Protein AF-A0A8S9M1A9-F1 (afdb_monomer)

pLDDT: mean 74.92, std 20.64, range [38.97, 98.12]

Secondary structure (DSSP, 8-state):
---------HHHHHHHHHHHHTSTT-----GGGGGG---------SS-HHHHHHHHHHHHHHHHHHHHHHHHHHHHHHHHHHHHHHHHHHHHHHHHHHHHHHHHHHHHTPPP--------------------------

Radius of gyration: 44.71 Å; Cα contacts (8 Å, |Δi|>4): 6; chains: 1; bounding box: 79×60×111 Å

Mean predicted aligned error: 19.51 Å

Sequence (138 aa):
MWMDTSNVSKEDIIKLMERASRDEHSYICLPEHVSSFTQTKLVPEIYTKDEINEMFYRFYGAQEKNEGDFQMKLDGVYYPLNDSISWLTTCMEEMRQDIAKIQHAADKHRPPSIDRHKPIFLTRTNFSVKRLTVDFFF

Foldseek 3Di:
DDDPPDDQDPVNVVVVVVVCVVPVDNDPDDPVCPVVPPPPPPDPPPDDPVRVVVVVVVVVVVVVVVVVVVVVVCCVPPPVVVVVVVVVVVVVVVVVVVVVVVVVVVVVPDDPDPDDDDDDDDDDDDDDDDDPPPPDDD

Solvent-accessible surface area (backbone atoms only — not comparable to full-atom values): 9008 Å² total; per-residue (Å²): 135,82,79,81,80,78,85,79,51,72,68,58,53,52,53,50,50,56,56,38,65,73,40,94,80,59,73,91,63,60,86,91,52,65,86,70,73,67,78,78,75,73,71,75,70,92,61,52,74,66,60,54,50,51,53,50,52,54,50,52,56,50,49,56,52,48,51,54,52,49,49,54,54,48,53,69,50,47,53,61,49,51,51,50,52,52,49,50,53,50,53,54,52,52,52,52,51,50,53,51,52,52,51,54,54,54,59,71,71,52,71,87,75,80,88,72,90,80,89,78,91,73,86,81,80,80,83,80,84,77,81,83,76,82,83,77,87,127

Organism: Brassica cretica (NCBI:txid69181)

Structure (mmCIF, N/CA/C/O backbone):
data_AF-A0A8S9M1A9-F1
#
_entry.id   AF-A0A8S9M1A9-F1
#
loop_
_atom_site.group_PDB
_atom_site.id
_atom_site.type_symbol
_atom_site.label_atom_id
_atom_site.label_alt_id
_atom_site.label_comp_id
_atom_site.label_asym_id
_atom_site.label_entity_id
_atom_site.label_seq_id
_atom_site.pdbx_PDB_ins_code
_atom_site.Cartn_x
_atom_site.Cartn_y
_atom_site.Cartn_z
_atom_site.occupancy
_atom_site.B_iso_or_equiv
_atom_site.auth_seq_id
_atom_site.auth_comp_id
_atom_site.auth_asym_id
_ato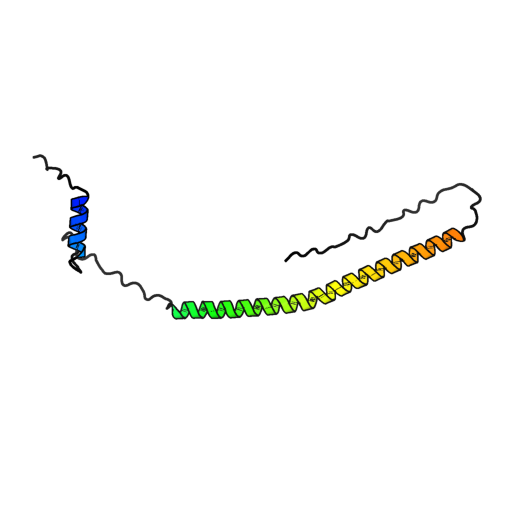m_site.auth_atom_id
_atom_site.pdbx_PDB_model_num
ATOM 1 N N . MET A 1 1 ? -41.657 55.189 56.177 1.00 38.97 1 MET A N 1
ATOM 2 C CA . MET A 1 1 ? -41.166 53.907 56.716 1.00 38.97 1 MET A CA 1
ATOM 3 C C . MET A 1 1 ? -40.091 53.433 55.757 1.00 38.97 1 MET A C 1
ATOM 5 O O . MET A 1 1 ? -40.425 52.918 54.700 1.00 38.97 1 MET A O 1
ATOM 9 N N . TRP A 1 2 ? -38.834 53.783 56.027 1.00 40.91 2 TRP A N 1
ATOM 10 C CA . TRP A 1 2 ? -37.706 53.367 55.193 1.00 40.91 2 TRP A CA 1
ATOM 11 C C . TRP A 1 2 ? -37.353 51.936 55.600 1.00 40.91 2 TRP A C 1
ATOM 13 O O . TRP A 1 2 ? -37.197 51.674 56.788 1.00 40.91 2 TRP A O 1
ATOM 23 N N . MET A 1 3 ? -37.337 51.008 54.643 1.00 44.53 3 MET A N 1
ATOM 24 C CA . MET A 1 3 ? -36.820 49.660 54.871 1.00 44.53 3 MET A CA 1
ATOM 25 C C . MET A 1 3 ? -35.302 49.779 54.965 1.00 44.53 3 MET A C 1
ATOM 27 O O . MET A 1 3 ? -34.672 50.217 54.002 1.00 44.53 3 MET A O 1
ATOM 31 N N . ASP A 1 4 ? -34.733 49.439 56.119 1.00 51.12 4 ASP A N 1
ATOM 32 C CA . ASP A 1 4 ? -33.287 49.378 56.299 1.00 51.12 4 ASP A CA 1
ATOM 33 C C . ASP A 1 4 ? -32.707 48.365 55.304 1.00 51.12 4 ASP A C 1
ATOM 35 O O . ASP A 1 4 ? -32.936 47.159 55.401 1.00 51.12 4 ASP A O 1
ATOM 39 N N . THR A 1 5 ? -31.966 48.855 54.311 1.00 56.00 5 THR A N 1
ATOM 40 C CA . THR A 1 5 ? -31.124 48.021 53.451 1.00 56.00 5 THR A CA 1
ATOM 41 C C . THR A 1 5 ? -30.007 47.443 54.308 1.00 56.00 5 THR A C 1
ATOM 43 O O . THR A 1 5 ? -29.021 48.123 54.597 1.00 56.00 5 THR A O 1
ATOM 46 N N . SER A 1 6 ? -30.177 46.198 54.750 1.00 61.47 6 SER A N 1
ATOM 47 C CA . SER A 1 6 ? -29.147 45.466 55.475 1.00 61.47 6 SER A CA 1
ATOM 48 C C . SER A 1 6 ? -27.915 45.297 54.582 1.00 61.47 6 SER A C 1
ATOM 50 O O . SER A 1 6 ? -27.968 44.730 53.491 1.00 61.47 6 SER A O 1
ATOM 52 N N . ASN A 1 7 ? -26.785 45.838 55.034 1.00 69.56 7 ASN A N 1
ATOM 53 C CA . ASN A 1 7 ? -25.505 45.690 54.356 1.00 69.56 7 ASN A CA 1
ATOM 54 C C . ASN A 1 7 ? -24.942 44.298 54.675 1.00 69.56 7 ASN A C 1
ATOM 56 O O . ASN A 1 7 ? -24.359 44.092 55.737 1.00 69.56 7 ASN A O 1
ATOM 60 N N . VAL A 1 8 ? -25.183 43.332 53.789 1.00 77.38 8 VAL A N 1
ATOM 61 C CA . VAL A 1 8 ? -24.674 41.961 53.925 1.00 77.38 8 VAL A CA 1
ATOM 62 C C . VAL A 1 8 ? -23.245 41.906 53.386 1.00 77.38 8 VAL A C 1
ATOM 64 O O . VAL A 1 8 ? -23.014 42.176 52.206 1.00 77.38 8 VAL A O 1
ATOM 67 N N . SER A 1 9 ? -22.277 41.553 54.237 1.00 80.88 9 SER A N 1
ATOM 68 C CA . SER A 1 9 ? -20.875 41.433 53.828 1.00 80.88 9 SER A CA 1
ATOM 69 C C . SER A 1 9 ? -20.578 40.062 53.205 1.00 80.88 9 SER A C 1
ATOM 71 O O . SER A 1 9 ? -21.299 39.086 53.422 1.00 80.88 9 SER A O 1
ATOM 73 N N . LYS A 1 10 ? -19.490 39.957 52.429 1.00 79.62 10 LYS A N 1
ATOM 74 C CA . LYS A 1 10 ? -19.068 38.679 51.823 1.00 79.62 10 LYS A CA 1
ATOM 75 C C . LYS A 1 10 ? -18.787 37.602 52.876 1.00 79.62 10 LYS A C 1
ATOM 77 O O . LYS A 1 10 ? -19.162 36.452 52.672 1.00 79.62 10 LYS A O 1
ATOM 82 N N . GLU A 1 11 ? -18.203 37.981 54.007 1.00 84.88 11 GLU A N 1
ATOM 83 C CA . GLU A 1 11 ? -17.955 37.083 55.137 1.00 84.88 11 GLU A CA 1
ATOM 84 C C . GLU A 1 11 ? -19.243 36.478 55.707 1.00 84.88 11 GLU A C 1
ATOM 86 O O . GLU A 1 11 ? -19.248 35.317 56.114 1.00 84.88 11 GLU A O 1
ATOM 91 N N . ASP A 1 12 ? -20.342 37.234 55.714 1.00 83.12 12 ASP A N 1
ATOM 92 C CA . ASP A 1 12 ? -21.631 36.746 56.213 1.00 83.12 12 ASP A CA 1
ATOM 93 C C . ASP A 1 12 ? -22.230 35.696 55.269 1.00 83.12 12 ASP A C 1
ATOM 95 O O . ASP A 1 12 ? -22.782 34.693 55.724 1.00 83.12 12 ASP A O 1
ATOM 99 N N . ILE A 1 13 ? -22.047 35.879 53.956 1.00 80.31 13 ILE A N 1
ATOM 100 C CA . ILE A 1 13 ? -22.464 34.912 52.929 1.00 80.31 13 ILE A CA 1
ATOM 101 C C . ILE A 1 13 ? -21.656 33.616 53.062 1.00 80.31 13 ILE A C 1
ATOM 103 O O . ILE A 1 13 ? -22.230 32.528 53.045 1.00 80.31 13 ILE A O 1
ATOM 107 N N . ILE A 1 14 ? -20.337 33.720 53.244 1.00 83.00 14 ILE A N 1
ATOM 108 C CA . ILE A 1 14 ? -19.456 32.553 53.392 1.00 83.00 14 ILE A CA 1
ATOM 109 C C . ILE A 1 14 ? -19.840 31.748 54.638 1.00 83.00 14 ILE A C 1
ATOM 111 O O . ILE A 1 14 ? -20.059 30.540 54.546 1.00 83.00 14 ILE A O 1
ATOM 115 N N . LYS A 1 15 ? -20.028 32.413 55.784 1.00 82.38 15 LYS A N 1
ATOM 116 C CA . LYS A 1 15 ? -20.450 31.754 57.031 1.00 82.38 15 LYS A CA 1
ATOM 117 C C . LYS A 1 15 ? -21.820 31.085 56.911 1.00 82.38 15 LYS A C 1
ATOM 119 O O . LYS A 1 15 ? -22.030 30.016 57.484 1.00 82.38 15 LYS A O 1
ATOM 124 N N . LEU A 1 16 ? -22.753 31.695 56.176 1.00 79.69 16 LEU A N 1
ATOM 125 C CA . LEU A 1 16 ? -24.064 31.103 55.905 1.00 79.69 16 LEU A CA 1
ATOM 126 C C . LEU A 1 16 ? -23.926 29.809 55.090 1.00 79.69 16 LEU A C 1
ATOM 128 O O . LEU A 1 16 ? -24.518 28.792 55.451 1.00 79.69 16 LEU A O 1
ATOM 132 N N . MET A 1 17 ? -23.117 29.832 54.028 1.00 75.62 17 MET A N 1
ATOM 133 C CA . MET A 1 17 ? -22.875 28.665 53.176 1.00 75.62 17 MET A CA 1
ATOM 134 C C . MET A 1 17 ? -22.161 27.539 53.928 1.00 75.62 17 MET A C 1
ATOM 136 O O . MET A 1 17 ? -22.548 26.379 53.805 1.00 75.62 17 MET A O 1
ATOM 140 N N . GLU A 1 18 ? -21.165 27.861 54.753 1.00 76.69 18 GLU A N 1
ATOM 141 C CA . GLU A 1 18 ? -20.476 26.873 55.589 1.00 76.69 18 GLU A CA 1
ATOM 142 C C . GLU A 1 18 ? -21.415 26.220 56.607 1.00 76.69 18 GLU A C 1
ATOM 144 O O . GLU A 1 18 ? -21.311 25.019 56.865 1.00 76.69 18 GLU A O 1
ATOM 149 N N . ARG A 1 19 ? -22.357 26.984 57.175 1.00 72.31 19 ARG A N 1
ATOM 150 C CA . ARG A 1 19 ? -23.360 26.442 58.096 1.00 72.31 19 ARG A CA 1
ATOM 151 C C . ARG A 1 19 ? -24.360 25.533 57.384 1.00 72.31 19 ARG A C 1
ATOM 153 O O . ARG A 1 19 ? -24.665 24.474 57.918 1.00 72.31 19 ARG A O 1
ATOM 160 N N . ALA A 1 20 ? -24.838 25.924 56.202 1.00 64.56 20 ALA A N 1
ATOM 161 C CA . ALA A 1 20 ? -25.748 25.106 55.398 1.00 64.56 20 ALA A CA 1
ATOM 162 C C . ALA A 1 20 ? -25.080 23.815 54.890 1.00 64.56 20 ALA A C 1
ATOM 164 O O . ALA A 1 20 ? -25.726 22.781 54.811 1.00 64.56 20 ALA A O 1
ATOM 165 N N . SER A 1 21 ? -23.775 23.859 54.605 1.00 68.56 21 SER A N 1
ATOM 166 C CA . SER A 1 21 ? -22.991 22.711 54.125 1.00 68.56 21 SER A CA 1
ATOM 167 C C . SER A 1 21 ? -22.736 21.640 55.198 1.00 68.56 21 SER A C 1
ATOM 169 O O . SER A 1 21 ? -22.571 20.466 54.882 1.00 68.56 21 SER A O 1
ATOM 171 N N . ARG A 1 22 ? -22.714 22.017 56.485 1.00 67.75 22 ARG A N 1
ATOM 172 C CA . ARG A 1 22 ? -22.492 21.073 57.599 1.00 67.75 22 ARG A CA 1
ATOM 173 C C . ARG A 1 22 ? -23.708 20.217 57.943 1.00 67.75 22 ARG A C 1
ATOM 175 O O . ARG A 1 22 ? -23.544 19.211 58.625 1.00 67.75 22 ARG A O 1
ATOM 182 N N . ASP A 1 23 ? -24.896 20.635 57.530 1.00 59.59 23 ASP A N 1
ATOM 183 C CA . ASP A 1 23 ? -26.146 19.948 57.820 1.00 59.59 23 ASP A CA 1
ATOM 184 C C . ASP A 1 23 ? -26.584 19.266 56.523 1.00 59.59 23 ASP A C 1
ATOM 186 O O . ASP A 1 23 ? -27.011 19.928 55.580 1.00 59.59 23 ASP A O 1
ATOM 190 N N . GLU A 1 24 ? -26.368 17.952 56.449 1.00 56.06 24 GLU A N 1
ATOM 191 C CA . GLU A 1 24 ? -26.222 17.155 55.216 1.00 56.06 24 GLU A CA 1
ATOM 192 C C . GLU A 1 24 ? -27.385 17.312 54.209 1.00 56.06 24 GLU A C 1
ATOM 194 O O . GLU A 1 24 ? -27.213 17.041 53.022 1.00 56.06 24 GLU A O 1
ATOM 199 N N . HIS A 1 25 ? -28.539 17.843 54.642 1.00 58.88 25 HIS A N 1
ATOM 200 C CA . HIS A 1 25 ? -29.712 18.120 53.805 1.00 58.88 25 HIS A CA 1
ATOM 201 C C . HIS A 1 25 ? -30.466 19.428 54.140 1.00 58.88 25 HIS A C 1
ATOM 203 O O . HIS A 1 25 ? -31.681 19.508 53.941 1.00 58.88 25 HIS A O 1
ATOM 209 N N . SER A 1 26 ? -29.793 20.471 54.639 1.00 62.44 26 SER A N 1
ATOM 210 C CA . SER A 1 26 ? -30.454 21.755 54.933 1.00 62.44 26 SER A CA 1
ATOM 211 C C . SER A 1 26 ? -30.510 22.665 53.701 1.00 62.4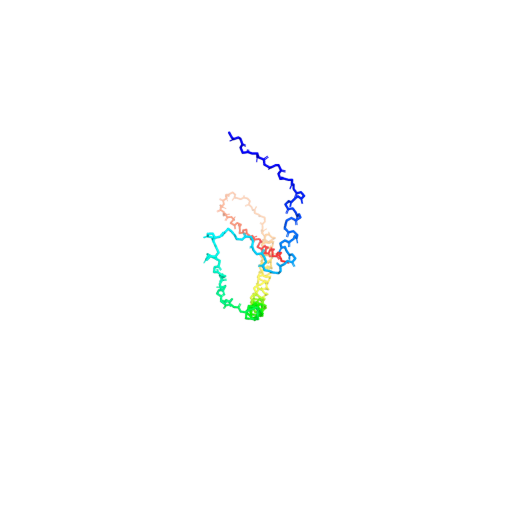4 26 SER A C 1
ATOM 213 O O . SER A 1 26 ? -29.662 23.532 53.481 1.00 62.44 26 SER A O 1
ATOM 215 N N . TYR A 1 27 ? -31.521 22.460 52.856 1.00 59.62 27 TYR A N 1
ATOM 216 C CA . TYR A 1 27 ? -31.820 23.367 51.747 1.00 59.62 27 TYR A CA 1
ATOM 217 C C . TYR A 1 27 ? -32.577 24.596 52.267 1.00 59.62 27 TYR A C 1
ATOM 219 O O . TYR A 1 27 ? -33.632 24.469 52.890 1.00 59.62 27 TYR A O 1
ATOM 227 N N . ILE A 1 28 ? -32.080 25.803 51.976 1.00 62.38 28 ILE A N 1
ATOM 228 C CA . ILE A 1 28 ? -32.831 27.045 52.215 1.00 62.38 28 ILE A CA 1
ATOM 229 C C . ILE A 1 28 ? -33.905 27.149 51.126 1.00 62.38 28 ILE A C 1
ATOM 231 O O . ILE A 1 28 ? -33.712 27.787 50.093 1.00 62.38 28 ILE A O 1
ATOM 235 N N . CYS A 1 29 ? -35.033 26.475 51.327 1.00 57.12 29 CYS A N 1
ATOM 236 C CA . CYS A 1 29 ? -36.184 26.598 50.443 1.00 57.12 29 CYS A CA 1
ATOM 237 C C . CYS A 1 29 ? -37.070 27.753 50.918 1.00 57.12 29 CYS A C 1
ATOM 239 O O . CYS A 1 29 ? -37.468 27.804 52.082 1.00 57.12 29 CYS A O 1
ATOM 241 N N . LEU A 1 30 ? -37.444 28.652 50.005 1.00 55.28 30 LEU A N 1
ATOM 242 C CA . LEU A 1 30 ? -38.620 29.491 50.227 1.00 55.28 30 LEU A CA 1
ATOM 243 C C . LEU A 1 30 ? -39.851 28.565 50.328 1.00 55.28 30 LEU A C 1
ATOM 245 O O . LEU A 1 30 ? -39.949 27.636 49.516 1.00 55.28 30 LEU A O 1
ATOM 249 N N . PRO A 1 31 ? -40.783 28.783 51.279 1.00 57.09 31 PRO A N 1
ATOM 250 C CA . PRO A 1 31 ? -41.917 27.881 51.523 1.00 57.09 31 PRO A CA 1
ATOM 251 C C . PRO A 1 31 ? -42.728 27.544 50.264 1.00 57.09 31 PRO A C 1
ATOM 253 O O . PRO A 1 31 ? -43.250 26.442 50.130 1.00 57.09 31 PRO A O 1
ATOM 256 N N . GLU A 1 32 ? -42.781 28.475 49.313 1.00 57.06 32 GLU A N 1
ATOM 257 C CA . GLU A 1 32 ? -43.561 28.373 48.077 1.00 57.06 32 GLU A CA 1
ATOM 258 C C . GLU A 1 32 ? -42.913 27.488 46.992 1.00 57.06 32 GLU A C 1
ATOM 260 O O . GLU A 1 32 ? -43.583 27.124 46.030 1.00 57.06 32 GLU A O 1
ATOM 265 N N . HIS A 1 33 ? -41.643 27.082 47.143 1.00 57.59 33 HIS A N 1
ATOM 266 C CA . HIS A 1 33 ? -40.910 26.298 46.132 1.00 57.59 33 HIS A CA 1
ATOM 267 C C . HIS A 1 33 ? -40.486 24.893 46.587 1.00 57.59 33 HIS A C 1
ATOM 269 O O . HIS A 1 33 ? -39.842 24.171 45.820 1.00 57.59 33 HIS A O 1
ATOM 275 N N . VAL A 1 34 ? -40.882 24.469 47.793 1.00 53.12 34 VAL A N 1
ATOM 276 C CA . VAL A 1 34 ? -40.544 23.153 48.374 1.00 53.12 34 VAL A CA 1
ATOM 277 C C . VAL A 1 34 ? -41.014 21.983 47.493 1.00 53.12 34 VAL A C 1
ATOM 279 O O . VAL A 1 34 ? -40.352 20.951 47.445 1.00 53.12 34 VAL A O 1
ATOM 282 N N . SER A 1 35 ? -42.107 22.136 46.737 1.00 57.59 35 SER A N 1
ATOM 283 C CA . SER A 1 35 ? -42.660 21.063 45.894 1.00 57.59 35 SER A CA 1
ATOM 284 C C . SER A 1 35 ? -42.011 20.928 44.511 1.00 57.59 35 SER A C 1
ATOM 286 O O . SER A 1 35 ? -42.310 19.978 43.793 1.00 57.59 35 SER A O 1
ATOM 288 N N . SER A 1 36 ? -41.153 21.869 44.104 1.00 57.59 36 SER A N 1
ATOM 289 C CA . SER A 1 36 ? -40.563 21.907 42.751 1.00 57.59 36 SER A CA 1
ATOM 290 C C . SER A 1 36 ? -39.261 21.115 42.626 1.00 57.59 36 SER A C 1
ATOM 292 O O . SER A 1 36 ? -38.803 20.865 41.512 1.00 57.59 36 SER A O 1
ATOM 294 N N . PHE A 1 37 ? -38.662 20.694 43.741 1.00 56.09 37 PHE A N 1
ATOM 295 C CA . PHE A 1 37 ? -37.412 19.938 43.728 1.00 56.09 37 PHE A CA 1
ATOM 296 C C . PHE A 1 37 ? -37.684 18.446 43.516 1.00 56.09 37 PHE A C 1
ATOM 298 O O . PHE A 1 37 ? -37.471 17.600 44.381 1.00 56.09 37 PHE A O 1
ATOM 305 N N . THR A 1 38 ? -38.186 18.111 42.330 1.00 57.59 38 THR A N 1
ATOM 306 C CA . THR A 1 38 ? -38.143 16.722 41.878 1.00 57.59 38 THR A CA 1
ATOM 307 C C . THR A 1 38 ? -36.700 16.463 41.472 1.00 57.59 38 THR A C 1
ATOM 309 O O . THR A 1 38 ? -36.236 17.026 40.484 1.00 57.59 38 THR A O 1
ATOM 312 N N . GLN A 1 39 ? -35.967 15.674 42.259 1.00 58.53 39 GLN A N 1
ATOM 313 C CA . GLN A 1 39 ? -34.635 15.205 41.889 1.00 58.53 39 GLN A CA 1
ATOM 314 C C . GLN A 1 39 ? -34.725 14.616 40.481 1.00 58.53 39 GLN A C 1
ATOM 316 O O . GLN A 1 39 ? -35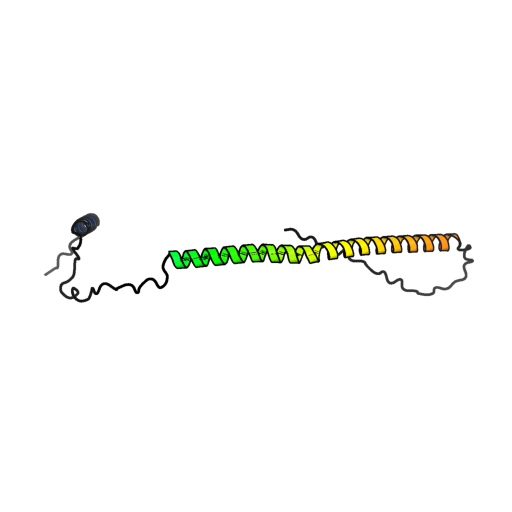.398 13.604 40.271 1.00 58.53 39 GLN A O 1
ATOM 321 N N . THR A 1 40 ? -34.111 15.281 39.503 1.00 55.94 40 THR A N 1
ATOM 322 C CA . THR A 1 40 ? -34.068 14.798 38.128 1.00 55.94 40 THR A CA 1
ATOM 323 C C . THR A 1 40 ? -33.358 13.455 38.168 1.00 55.94 40 THR A C 1
ATOM 325 O O . THR A 1 40 ? -32.143 13.384 38.347 1.00 55.94 40 THR A O 1
ATOM 328 N N . LYS A 1 41 ? -34.130 12.371 38.082 1.00 59.22 41 LYS A N 1
ATOM 329 C CA . LYS A 1 41 ? -33.605 11.023 37.912 1.00 59.22 41 LYS A CA 1
ATOM 330 C C . LYS A 1 41 ? -32.877 11.053 36.574 1.00 59.22 41 LYS A C 1
ATOM 332 O O . LYS A 1 41 ? -33.527 11.085 35.529 1.00 59.22 41 LYS A O 1
ATOM 337 N N . LEU A 1 42 ? -31.549 11.162 36.605 1.00 63.78 42 LEU A N 1
ATOM 338 C CA . LEU A 1 42 ? -30.749 11.031 35.398 1.00 63.78 42 LEU A CA 1
ATOM 339 C C . LEU A 1 42 ? -31.129 9.686 34.778 1.00 63.78 42 LEU A C 1
ATOM 341 O O . LEU A 1 42 ? -31.126 8.653 35.451 1.00 63.78 42 LEU A O 1
ATOM 345 N N . VAL A 1 43 ? -31.565 9.744 33.522 1.00 62.09 43 VAL A N 1
ATOM 346 C CA . VAL A 1 43 ? -31.763 8.576 32.661 1.00 62.09 43 VAL A CA 1
ATOM 347 C C . VAL A 1 43 ? -30.534 7.670 32.823 1.00 62.09 43 VAL A C 1
ATOM 349 O O . VAL A 1 43 ? -29.431 8.219 32.891 1.00 62.09 43 VAL A O 1
ATOM 352 N N . PRO A 1 44 ? -30.684 6.332 32.928 1.00 61.66 44 PRO A N 1
ATOM 353 C CA . PRO A 1 44 ? -29.532 5.442 33.010 1.00 61.66 44 PRO A CA 1
ATOM 354 C C . PRO A 1 44 ? -28.530 5.797 31.916 1.00 61.66 44 PRO A C 1
ATOM 356 O O . PRO A 1 44 ? -28.925 6.008 30.767 1.00 61.66 44 PRO A O 1
ATOM 359 N N . GLU A 1 45 ? -27.262 5.917 32.300 1.00 68.06 45 GLU A N 1
ATOM 360 C CA . GLU A 1 45 ? -26.156 6.153 31.382 1.00 68.06 45 GLU A CA 1
ATOM 361 C C . GLU A 1 45 ? -26.261 5.093 30.277 1.00 68.06 45 GLU A C 1
ATOM 363 O O . GLU A 1 45 ? -26.165 3.897 30.541 1.00 68.06 45 GLU A O 1
ATOM 368 N N . ILE A 1 46 ? -26.604 5.530 29.060 1.00 79.50 46 ILE A N 1
ATOM 369 C CA . ILE A 1 46 ? -26.951 4.658 27.920 1.00 79.50 46 ILE A CA 1
ATOM 370 C C . ILE A 1 46 ? -25.836 3.674 27.551 1.00 79.50 46 ILE A C 1
ATOM 372 O O . ILE A 1 46 ? -26.088 2.718 26.825 1.00 79.50 46 ILE A O 1
ATOM 376 N N . TYR A 1 47 ? -24.635 3.916 28.068 1.00 81.31 47 TYR A N 1
ATOM 377 C CA . TYR A 1 47 ? -23.517 3.000 28.054 1.00 81.31 47 TYR A CA 1
ATOM 378 C C . TYR A 1 47 ? -22.811 3.049 29.398 1.00 81.31 47 TYR A C 1
ATOM 380 O O . TYR A 1 47 ? -22.570 4.119 29.959 1.00 81.31 47 TYR A O 1
ATOM 388 N N . THR A 1 48 ? -22.427 1.879 29.879 1.00 91.75 48 THR A N 1
ATOM 389 C CA . THR A 1 48 ? -21.487 1.754 30.982 1.00 91.75 48 THR A CA 1
ATOM 390 C C . THR A 1 48 ? -20.075 2.076 30.497 1.00 91.75 48 THR A C 1
ATOM 392 O O . THR A 1 48 ? -19.719 1.898 29.329 1.00 91.75 48 THR A O 1
ATOM 395 N N . LYS A 1 49 ? -19.226 2.525 31.422 1.00 91.06 49 LYS A N 1
ATOM 396 C CA . LYS A 1 49 ? -17.805 2.774 31.152 1.00 91.06 49 LYS A CA 1
ATOM 397 C C . LYS A 1 49 ? -17.101 1.565 30.516 1.00 91.06 49 LYS A C 1
ATOM 399 O O . LYS A 1 49 ? -16.221 1.748 29.678 1.00 91.06 49 LYS A O 1
ATOM 404 N N . ASP A 1 50 ? -17.493 0.351 30.893 1.00 92.56 50 ASP A N 1
ATOM 405 C CA . ASP A 1 50 ? -16.893 -0.886 30.390 1.00 92.56 50 ASP A CA 1
ATOM 406 C C . ASP A 1 50 ? -17.268 -1.158 28.928 1.00 92.56 50 ASP A C 1
ATOM 408 O O . ASP A 1 50 ? -16.391 -1.500 28.136 1.00 92.56 50 ASP A O 1
ATOM 412 N N . GLU A 1 51 ? -18.523 -0.914 28.536 1.00 91.94 51 GLU A N 1
ATOM 413 C CA . GLU A 1 51 ? -18.967 -1.024 27.138 1.00 91.94 51 GLU A CA 1
ATOM 414 C C . GLU A 1 51 ? -18.236 -0.022 26.238 1.00 91.94 51 GLU A C 1
ATOM 416 O O . GLU A 1 51 ? -17.797 -0.366 25.139 1.00 91.94 51 GLU A O 1
ATOM 421 N N . ILE A 1 52 ? -18.040 1.209 26.722 1.00 91.88 52 ILE A N 1
ATOM 422 C CA . ILE A 1 52 ? -17.273 2.233 26.003 1.00 91.88 52 ILE A CA 1
ATOM 423 C C . ILE A 1 52 ? -15.819 1.780 25.826 1.00 91.88 52 ILE A C 1
ATOM 425 O O . ILE A 1 52 ? -15.285 1.828 24.716 1.00 91.88 52 ILE A O 1
ATOM 429 N N . ASN A 1 53 ? -15.178 1.298 26.894 1.00 94.75 53 ASN A N 1
ATOM 430 C CA . ASN A 1 53 ? -13.802 0.804 26.833 1.00 94.75 53 ASN A CA 1
ATOM 431 C C . ASN A 1 53 ? -13.661 -0.377 25.863 1.00 94.75 53 ASN A C 1
ATOM 433 O O . ASN A 1 53 ? -12.715 -0.413 25.077 1.00 94.75 53 ASN A O 1
ATOM 437 N N . GLU A 1 54 ? -14.606 -1.320 25.872 1.00 95.75 54 GLU A N 1
ATOM 438 C CA . GLU A 1 54 ? -14.606 -2.452 24.944 1.00 95.75 54 GLU A CA 1
ATOM 439 C C . GLU A 1 54 ? -14.666 -1.984 23.482 1.00 95.75 54 GLU A C 1
ATOM 441 O O . GLU A 1 54 ? -13.892 -2.461 22.645 1.00 95.75 54 GLU A O 1
ATOM 446 N N . MET A 1 55 ? -15.543 -1.023 23.169 1.00 95.69 55 MET A N 1
ATOM 447 C CA . MET A 1 55 ? -15.636 -0.447 21.825 1.00 95.69 55 MET A CA 1
ATOM 448 C C . MET A 1 55 ? -14.315 0.194 21.395 1.00 95.69 55 MET A C 1
ATOM 450 O O . MET A 1 55 ? -13.861 -0.049 20.274 1.00 95.69 55 MET A O 1
ATOM 454 N N . PHE A 1 56 ? -13.665 0.949 22.287 1.00 95.69 56 PHE A N 1
ATOM 455 C CA . PHE A 1 56 ? -12.357 1.542 22.012 1.00 95.69 56 PHE A CA 1
ATOM 456 C C . PHE A 1 56 ? -11.308 0.477 21.682 1.00 95.69 56 PHE A C 1
ATOM 458 O O . PHE A 1 56 ? -10.671 0.566 20.635 1.00 95.69 56 PHE A O 1
ATOM 465 N N . TYR A 1 57 ? -11.143 -0.558 22.510 1.00 95.56 57 TYR A N 1
ATOM 466 C CA . TYR A 1 57 ? -10.114 -1.578 22.269 1.00 95.56 57 TYR A CA 1
ATOM 467 C C . TYR A 1 57 ? -10.351 -2.378 20.987 1.00 95.56 57 TYR A C 1
ATOM 469 O O . TYR A 1 57 ? -9.402 -2.670 20.257 1.00 95.56 57 TYR A O 1
ATOM 477 N N . ARG A 1 58 ? -11.611 -2.693 20.669 1.00 95.19 58 ARG A N 1
ATOM 478 C CA . ARG A 1 58 ? -11.966 -3.348 19.402 1.00 95.19 58 ARG A CA 1
ATOM 479 C C . ARG A 1 58 ? -11.630 -2.473 18.201 1.00 95.19 58 ARG A C 1
ATOM 481 O O . ARG A 1 58 ? -11.105 -2.979 17.211 1.00 95.19 58 ARG A O 1
ATOM 488 N N . PHE A 1 59 ? -11.923 -1.177 18.289 1.00 96.38 59 PHE A N 1
ATOM 489 C CA . PHE A 1 59 ? -11.608 -0.224 17.234 1.00 96.38 59 PHE A CA 1
ATOM 490 C C . PHE A 1 59 ? -10.095 -0.082 17.039 1.00 96.38 59 PHE A C 1
ATOM 492 O O . PHE A 1 59 ? -9.622 -0.250 15.919 1.00 96.38 59 PHE A O 1
ATOM 499 N N . TYR A 1 60 ? -9.337 0.132 18.120 1.00 93.94 60 TYR A N 1
ATOM 500 C CA . TYR A 1 60 ? -7.878 0.245 18.061 1.00 93.94 60 TYR A CA 1
ATOM 501 C C . TYR A 1 60 ? -7.224 -1.018 17.494 1.00 93.94 60 TYR A C 1
ATOM 503 O O . TYR A 1 60 ? -6.411 -0.919 16.579 1.00 93.94 60 TYR A O 1
ATOM 511 N N . GLY A 1 61 ? -7.630 -2.206 17.954 1.00 93.88 61 GLY A N 1
ATOM 512 C CA . GLY A 1 61 ? -7.087 -3.461 17.429 1.00 93.88 61 GLY A CA 1
ATOM 513 C C . GLY A 1 61 ? -7.419 -3.687 15.949 1.00 93.88 61 GLY A C 1
ATOM 514 O O . GLY A 1 61 ? -6.589 -4.185 15.188 1.00 93.88 61 GLY A O 1
ATOM 515 N N . ALA A 1 62 ? -8.618 -3.296 15.506 1.00 95.94 62 ALA A N 1
ATOM 516 C CA . ALA A 1 62 ? -8.981 -3.357 14.091 1.00 95.94 62 ALA A CA 1
ATOM 517 C C . ALA A 1 62 ? -8.186 -2.346 13.251 1.00 95.94 62 ALA A C 1
ATOM 519 O O . ALA A 1 62 ? -7.750 -2.676 12.149 1.00 95.94 62 ALA A O 1
ATOM 520 N N . GLN A 1 63 ? -7.984 -1.133 13.769 1.00 95.56 63 GLN A N 1
ATOM 521 C CA . GLN A 1 63 ? -7.225 -0.083 13.101 1.00 95.56 63 GLN A CA 1
ATOM 522 C C . GLN A 1 63 ? -5.758 -0.483 12.907 1.00 95.56 63 GLN A C 1
ATOM 524 O O . GLN A 1 63 ? -5.275 -0.419 11.780 1.00 95.56 63 GLN A O 1
ATOM 529 N N . GLU A 1 64 ? -5.088 -0.956 13.958 1.00 94.88 64 GLU A N 1
ATOM 530 C CA . GLU A 1 64 ? -3.689 -1.407 13.905 1.00 94.88 64 GLU A CA 1
ATOM 531 C C . GLU A 1 64 ? -3.505 -2.547 12.892 1.00 94.88 64 GLU A C 1
ATOM 533 O O . GLU A 1 64 ? -2.603 -2.527 12.054 1.00 94.88 64 GLU A O 1
ATOM 538 N N . LYS A 1 65 ? -4.420 -3.525 12.899 1.00 95.19 65 LYS A N 1
ATOM 539 C CA . LYS A 1 65 ? -4.393 -4.625 11.929 1.00 95.19 65 LYS A CA 1
ATOM 540 C C . LYS A 1 65 ? -4.564 -4.134 10.490 1.00 95.19 65 LYS A C 1
ATOM 542 O O . LYS A 1 65 ? -3.890 -4.636 9.592 1.00 95.19 65 LYS A O 1
ATOM 547 N N . ASN A 1 66 ? -5.477 -3.190 10.266 1.00 94.69 66 ASN A N 1
ATOM 548 C CA . ASN A 1 66 ? -5.704 -2.626 8.940 1.00 94.69 66 ASN A CA 1
ATOM 549 C C . ASN A 1 66 ? -4.480 -1.846 8.453 1.00 94.69 66 ASN A C 1
ATOM 551 O O . ASN A 1 66 ? -4.112 -1.989 7.294 1.00 94.69 66 ASN A O 1
ATOM 555 N N . GLU A 1 67 ? -3.834 -1.065 9.321 1.00 96.12 67 GLU A N 1
ATOM 556 C CA . GLU A 1 67 ? -2.601 -0.340 8.997 1.00 96.12 67 GLU A CA 1
ATOM 557 C C . GLU A 1 67 ? -1.502 -1.296 8.518 1.00 96.12 67 GLU A C 1
ATOM 559 O O . GLU A 1 67 ? -0.959 -1.107 7.430 1.00 96.12 67 GLU A O 1
ATOM 564 N N . GLY A 1 68 ? -1.255 -2.383 9.256 1.00 95.00 68 GLY A N 1
ATOM 565 C CA . GLY A 1 68 ? -0.293 -3.409 8.846 1.00 95.00 68 GLY A CA 1
ATOM 566 C C . GLY A 1 68 ? -0.647 -4.092 7.516 1.00 95.00 68 GLY A C 1
ATOM 567 O O . GLY A 1 68 ? 0.226 -4.286 6.670 1.00 95.00 68 GLY A O 1
ATOM 568 N N . ASP A 1 69 ? -1.923 -4.428 7.292 1.00 97.00 69 ASP A N 1
ATOM 569 C CA . ASP A 1 69 ? -2.383 -5.036 6.030 1.00 97.00 69 ASP A CA 1
ATOM 570 C C . ASP A 1 69 ? -2.237 -4.075 4.839 1.00 97.00 69 ASP A C 1
ATOM 572 O O . ASP A 1 69 ? -1.793 -4.475 3.759 1.00 97.00 69 ASP A O 1
ATOM 576 N N . PHE A 1 70 ? -2.561 -2.792 5.027 1.00 96.25 70 PHE A N 1
ATOM 577 C CA . PHE A 1 70 ? -2.358 -1.773 4.000 1.00 96.25 70 PHE A CA 1
ATOM 578 C C . PHE A 1 70 ? -0.880 -1.558 3.703 1.00 96.25 70 PHE A C 1
ATOM 580 O O . PHE A 1 70 ? -0.524 -1.501 2.526 1.00 96.25 70 PHE A O 1
ATOM 587 N N . GLN A 1 71 ? -0.027 -1.506 4.727 1.00 97.12 71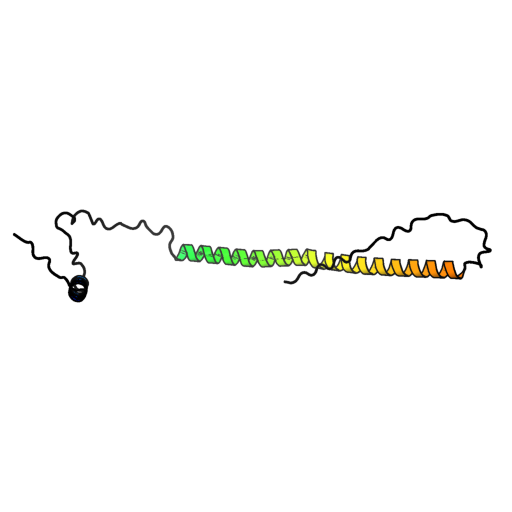 GLN A N 1
ATOM 588 C CA . GLN A 1 71 ? 1.413 -1.383 4.535 1.00 97.12 71 GLN A CA 1
ATOM 589 C C . GLN A 1 71 ? 1.957 -2.560 3.718 1.00 97.12 71 GLN A C 1
ATOM 591 O O . GLN A 1 71 ? 2.619 -2.351 2.707 1.00 97.12 71 GLN A O 1
ATOM 596 N N . MET A 1 72 ? 1.588 -3.796 4.070 1.00 96.25 72 MET A N 1
ATOM 597 C CA . MET A 1 72 ? 2.047 -4.984 3.344 1.00 96.25 72 MET A CA 1
ATOM 598 C C . MET A 1 72 ? 1.574 -4.995 1.881 1.00 96.25 72 MET A C 1
ATOM 600 O O . MET A 1 72 ? 2.326 -5.373 0.980 1.00 96.25 72 MET A O 1
ATOM 604 N N . LYS A 1 73 ? 0.336 -4.555 1.617 1.00 96.94 73 LYS A N 1
ATOM 605 C CA . LYS A 1 73 ? -0.192 -4.410 0.250 1.00 96.94 73 LYS A CA 1
ATOM 606 C C . LYS A 1 73 ? 0.531 -3.321 -0.538 1.00 96.94 73 LYS A C 1
ATOM 608 O O . LYS A 1 73 ? 0.794 -3.522 -1.722 1.00 96.94 73 LYS A O 1
ATOM 613 N N . LEU A 1 74 ? 0.839 -2.191 0.097 1.00 97.00 74 LEU A N 1
ATOM 614 C CA . LEU A 1 74 ? 1.594 -1.104 -0.524 1.00 97.00 74 LEU A CA 1
ATOM 615 C C . LEU A 1 74 ? 3.011 -1.554 -0.864 1.00 97.00 74 LEU A C 1
ATOM 617 O O . LEU A 1 74 ? 3.414 -1.395 -2.012 1.00 97.00 74 LEU A O 1
ATOM 621 N N . ASP A 1 75 ? 3.718 -2.194 0.066 1.00 97.38 75 ASP A N 1
ATOM 622 C CA . ASP A 1 75 ? 5.066 -2.726 -0.160 1.00 97.38 75 ASP A CA 1
ATOM 623 C C . ASP A 1 75 ? 5.080 -3.734 -1.318 1.00 97.38 75 ASP A C 1
ATOM 625 O O . ASP A 1 75 ? 5.945 -3.678 -2.196 1.00 97.38 75 ASP A O 1
ATOM 629 N N . GLY A 1 76 ? 4.068 -4.610 -1.373 1.00 97.44 76 GLY A N 1
ATOM 630 C CA . GLY A 1 76 ? 3.903 -5.601 -2.437 1.00 97.44 76 GLY A CA 1
ATOM 631 C C . GLY A 1 76 ? 3.708 -5.010 -3.839 1.00 97.44 76 GLY A C 1
ATOM 632 O O . GLY A 1 76 ? 3.977 -5.694 -4.824 1.00 97.44 76 GLY A O 1
ATOM 633 N N . VAL A 1 77 ? 3.272 -3.753 -3.951 1.00 97.25 77 VAL A N 1
ATOM 634 C CA . VAL A 1 77 ? 3.142 -3.037 -5.233 1.00 97.25 77 VAL A CA 1
ATOM 635 C C . VAL A 1 77 ? 4.327 -2.102 -5.470 1.00 97.25 77 VAL A C 1
ATOM 637 O O . VAL A 1 77 ? 4.830 -2.015 -6.591 1.00 97.25 77 VAL A O 1
ATOM 640 N N . TYR A 1 78 ? 4.787 -1.414 -4.426 1.00 96.88 78 TYR A N 1
ATOM 641 C CA . TYR A 1 78 ? 5.795 -0.366 -4.500 1.00 96.88 78 TYR A CA 1
ATOM 642 C C . TYR A 1 78 ? 7.152 -0.900 -4.953 1.00 96.88 78 TYR A C 1
ATOM 644 O O . TYR A 1 78 ? 7.697 -0.396 -5.934 1.00 96.88 78 TYR A O 1
ATOM 652 N N . TYR A 1 79 ? 7.684 -1.933 -4.293 1.00 97.38 79 TYR A N 1
ATOM 653 C CA . TYR A 1 79 ? 9.025 -2.430 -4.612 1.00 97.38 79 TYR A CA 1
ATOM 654 C C . TYR A 1 79 ? 9.124 -3.010 -6.030 1.00 97.38 79 TYR A C 1
ATOM 656 O O . TYR A 1 79 ? 10.002 -2.569 -6.773 1.00 97.38 79 TYR A O 1
ATOM 664 N N . PRO A 1 80 ? 8.206 -3.885 -6.490 1.00 97.81 80 PRO A N 1
ATOM 665 C CA . PRO A 1 80 ? 8.260 -4.387 -7.864 1.00 97.81 80 PRO A CA 1
ATOM 666 C C . PRO A 1 80 ? 8.128 -3.284 -8.920 1.00 97.81 80 PRO A C 1
ATOM 668 O O . PRO A 1 80 ? 8.777 -3.338 -9.969 1.00 97.81 80 PRO A O 1
ATOM 671 N N . LEU A 1 81 ? 7.297 -2.270 -8.658 1.00 98.00 81 LEU A N 1
ATOM 672 C CA . LEU A 1 81 ? 7.145 -1.128 -9.554 1.00 98.00 81 LEU A CA 1
ATOM 673 C C . LEU A 1 81 ? 8.421 -0.278 -9.586 1.00 98.00 81 LEU A C 1
ATOM 675 O 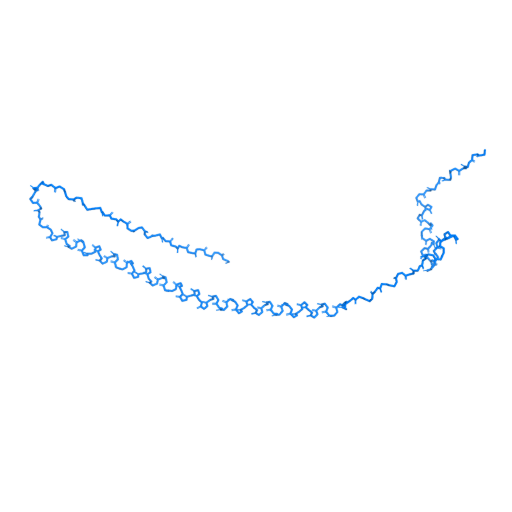O . LEU A 1 81 ? 8.894 0.071 -10.666 1.00 98.00 81 LEU A O 1
ATOM 679 N N . ASN A 1 82 ? 9.001 0.014 -8.423 1.00 97.19 82 ASN A N 1
ATOM 680 C CA . ASN A 1 82 ? 10.257 0.744 -8.304 1.00 97.19 82 ASN A CA 1
ATOM 681 C C . ASN A 1 82 ? 11.403 0.020 -9.028 1.00 97.19 82 ASN A C 1
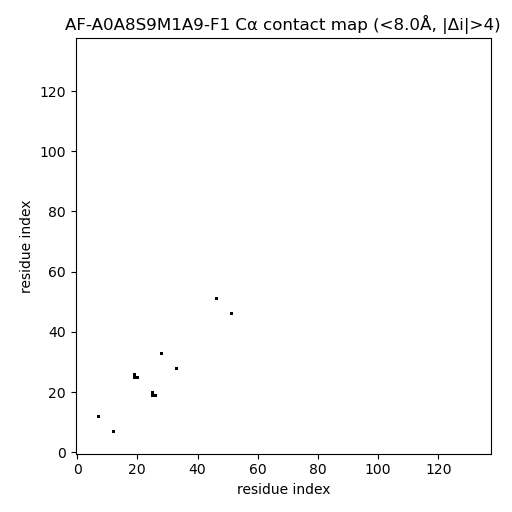ATOM 683 O O . ASN A 1 82 ? 12.136 0.640 -9.800 1.00 97.19 82 ASN A O 1
ATOM 687 N N . ASP A 1 83 ? 11.510 -1.296 -8.854 1.00 97.50 83 ASP A N 1
ATOM 688 C CA . ASP A 1 83 ? 12.516 -2.121 -9.525 1.00 97.50 83 ASP A CA 1
ATOM 689 C C . ASP A 1 83 ? 12.319 -2.112 -11.044 1.00 97.50 83 ASP A C 1
ATOM 691 O O . ASP A 1 83 ? 13.278 -1.949 -11.800 1.00 97.50 83 ASP A O 1
ATOM 695 N N . SER A 1 84 ? 11.067 -2.197 -11.502 1.00 97.88 84 SER A N 1
ATOM 696 C CA . SER A 1 84 ? 10.729 -2.108 -12.927 1.00 97.88 84 SER A CA 1
ATOM 697 C C . SER A 1 84 ? 11.111 -0.750 -13.519 1.00 97.88 84 SER A C 1
ATOM 699 O O . SER A 1 84 ? 11.679 -0.689 -14.609 1.00 97.88 84 SER A O 1
ATOM 701 N N . ILE A 1 85 ? 10.844 0.347 -12.803 1.00 97.19 85 ILE A N 1
ATOM 702 C CA . ILE A 1 85 ? 11.228 1.704 -13.217 1.00 97.19 85 ILE A CA 1
ATOM 703 C C . ILE A 1 85 ? 12.754 1.842 -13.261 1.00 97.19 85 ILE A C 1
ATOM 705 O O . ILE A 1 85 ? 13.292 2.387 -14.228 1.00 97.19 85 ILE A O 1
ATOM 709 N N . SER A 1 86 ? 13.458 1.332 -12.249 1.00 97.00 86 SER A N 1
ATOM 710 C CA . SER A 1 86 ? 14.924 1.339 -12.175 1.00 97.00 86 SER A CA 1
ATOM 711 C C . SER A 1 86 ? 15.557 0.568 -13.339 1.00 97.00 86 SER A C 1
ATOM 713 O O . SER A 1 86 ? 16.438 1.085 -14.039 1.00 97.00 86 SER A O 1
ATOM 715 N N . TRP A 1 87 ? 15.048 -0.635 -13.621 1.00 98.12 87 TRP A N 1
ATOM 716 C CA . TRP A 1 87 ? 15.497 -1.448 -14.746 1.00 98.12 87 TRP A CA 1
ATOM 717 C C . TRP A 1 87 ? 15.224 -0.761 -16.087 1.00 98.12 87 TRP A C 1
ATOM 719 O O . TRP A 1 87 ? 16.134 -0.640 -16.907 1.00 98.12 87 TRP A O 1
ATOM 729 N N . LEU A 1 88 ? 14.008 -0.242 -16.298 1.00 97.88 88 LEU A N 1
ATOM 730 C CA . LEU A 1 88 ? 13.662 0.493 -17.519 1.00 97.88 88 LEU A CA 1
ATOM 731 C C . LEU A 1 88 ? 14.559 1.717 -17.713 1.00 97.88 88 LEU A C 1
ATOM 733 O O . LEU A 1 88 ? 14.999 1.990 -18.828 1.00 97.88 88 LEU A O 1
ATOM 737 N N . THR A 1 89 ? 14.856 2.439 -16.634 1.00 97.06 89 THR A N 1
ATOM 738 C CA . THR A 1 89 ? 15.749 3.603 -16.664 1.00 97.06 89 THR A CA 1
ATOM 739 C C . THR A 1 89 ? 17.151 3.207 -17.116 1.00 97.06 89 THR A C 1
ATOM 741 O O . THR A 1 89 ? 17.711 3.850 -18.003 1.00 97.06 89 THR A O 1
ATOM 744 N N . THR A 1 90 ? 17.690 2.122 -16.557 1.00 97.94 90 THR A N 1
ATOM 745 C CA . THR A 1 90 ? 18.999 1.579 -16.946 1.00 97.94 90 THR A CA 1
ATOM 746 C C . THR A 1 90 ? 19.005 1.144 -18.413 1.00 97.94 90 THR A C 1
ATOM 748 O O . THR A 1 90 ? 19.863 1.575 -19.178 1.00 97.94 90 THR A O 1
ATOM 751 N N . CYS A 1 91 ? 17.995 0.380 -18.833 1.00 96.50 91 CYS A N 1
ATOM 752 C CA . CYS A 1 91 ? 17.848 -0.100 -20.208 1.00 96.50 91 CYS A CA 1
ATOM 753 C C . CYS A 1 91 ? 17.805 1.057 -21.223 1.00 96.50 91 CYS A C 1
ATOM 755 O O . CYS A 1 91 ? 18.506 1.045 -22.235 1.00 96.50 91 CYS A O 1
ATOM 757 N N . MET A 1 92 ? 17.036 2.112 -20.937 1.00 97.62 92 MET A N 1
ATOM 758 C CA . MET A 1 92 ? 16.972 3.289 -21.810 1.00 97.62 92 MET A CA 1
ATOM 759 C C . MET A 1 92 ? 18.313 4.026 -21.908 1.00 97.62 92 MET A C 1
ATOM 761 O O . MET A 1 92 ? 18.664 4.520 -22.983 1.00 97.62 92 MET A O 1
ATOM 765 N N . GLU A 1 93 ? 19.067 4.112 -20.812 1.00 97.44 93 GLU A N 1
ATOM 766 C CA . GLU A 1 93 ? 20.383 4.750 -20.803 1.00 97.44 93 GLU A CA 1
ATOM 767 C C . GLU A 1 93 ? 21.412 3.942 -21.606 1.00 97.44 93 GLU A C 1
ATOM 769 O O . GLU A 1 93 ? 22.163 4.521 -22.394 1.00 97.44 93 GLU A O 1
ATOM 774 N N . GLU A 1 94 ? 21.396 2.613 -21.495 1.00 97.56 94 GLU A N 1
ATOM 775 C CA . GLU A 1 94 ? 22.221 1.724 -22.322 1.00 97.56 94 GLU A CA 1
ATOM 776 C C . GLU A 1 94 ? 21.910 1.903 -23.814 1.00 97.56 94 GLU A C 1
ATOM 778 O O . GLU A 1 94 ? 22.812 2.159 -24.617 1.00 97.56 94 GLU A O 1
ATOM 783 N N . MET A 1 95 ? 20.626 1.894 -24.188 1.00 97.56 95 MET A N 1
ATOM 784 C CA . MET A 1 95 ? 20.208 2.133 -25.573 1.00 97.56 95 MET A CA 1
ATOM 785 C C . MET A 1 95 ? 20.663 3.505 -26.089 1.00 97.56 95 MET A C 1
ATOM 787 O O . MET A 1 95 ? 21.114 3.631 -27.231 1.00 97.56 95 MET A O 1
ATOM 791 N N . ARG A 1 96 ? 20.575 4.551 -25.256 1.00 96.75 96 ARG A N 1
ATOM 792 C CA . ARG A 1 96 ? 21.040 5.902 -25.605 1.00 96.75 96 ARG A CA 1
ATOM 793 C C . ARG A 1 96 ? 22.538 5.913 -25.905 1.00 96.75 96 ARG A C 1
ATOM 795 O O . ARG A 1 96 ? 22.967 6.560 -26.864 1.00 96.75 96 ARG A O 1
ATOM 802 N N . GLN A 1 97 ? 23.328 5.207 -25.100 1.00 97.44 97 GLN A N 1
ATOM 803 C CA . GLN A 1 97 ? 24.770 5.091 -25.303 1.00 97.44 97 GLN A CA 1
ATOM 804 C C . GLN A 1 97 ? 25.100 4.321 -26.581 1.00 97.44 97 GLN A C 1
ATOM 806 O O . GLN A 1 97 ? 25.980 4.744 -27.331 1.00 97.44 97 GLN A O 1
ATOM 811 N N . ASP A 1 98 ? 24.384 3.240 -26.873 1.00 97.19 98 ASP A N 1
ATOM 812 C CA . ASP A 1 98 ? 24.613 2.458 -28.087 1.00 97.19 98 ASP A CA 1
ATOM 813 C C . ASP A 1 98 ? 24.278 3.244 -29.359 1.00 97.19 98 ASP A C 1
ATOM 815 O O . ASP A 1 98 ? 25.065 3.241 -30.309 1.00 97.19 98 ASP A O 1
ATOM 819 N N . ILE A 1 99 ? 23.195 4.027 -29.356 1.00 96.19 99 ILE A N 1
ATOM 820 C CA . ILE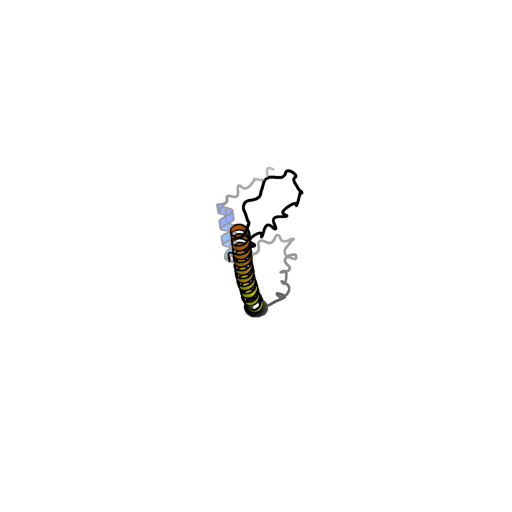 A 1 99 ? 22.885 4.959 -30.453 1.00 96.19 99 ILE A CA 1
ATOM 821 C C . ILE A 1 99 ? 24.019 5.977 -30.645 1.00 96.19 99 ILE A C 1
ATOM 823 O O . ILE A 1 99 ? 24.431 6.231 -31.780 1.00 96.19 99 ILE A O 1
ATOM 827 N N . ALA A 1 100 ? 24.558 6.535 -29.555 1.00 95.69 100 ALA A N 1
ATOM 828 C CA . ALA A 1 100 ? 25.668 7.484 -29.624 1.00 95.69 100 ALA A CA 1
ATOM 829 C C . ALA A 1 100 ? 26.945 6.844 -30.203 1.00 95.69 100 ALA A C 1
ATOM 831 O O . ALA A 1 100 ? 27.626 7.465 -31.023 1.00 95.69 100 ALA A O 1
ATOM 832 N N . LYS A 1 101 ? 27.249 5.588 -29.841 1.00 95.69 101 LYS A N 1
ATOM 833 C CA .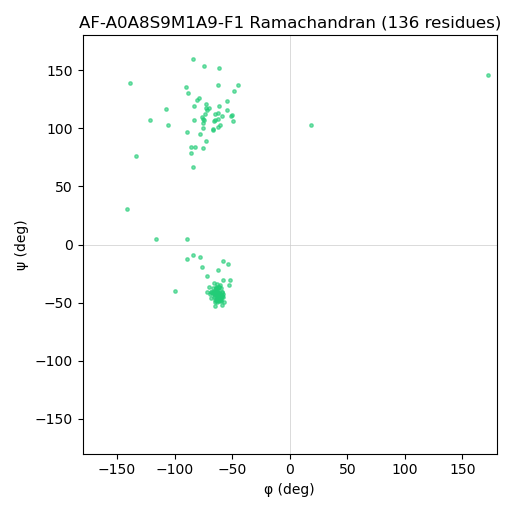 LYS A 1 101 ? 28.377 4.830 -30.414 1.00 95.69 101 LYS A CA 1
ATOM 834 C C . LYS A 1 101 ? 28.197 4.598 -31.916 1.00 95.69 101 LYS A C 1
ATOM 836 O O . LYS A 1 101 ? 29.146 4.800 -32.674 1.00 95.69 101 LYS A O 1
ATOM 841 N N . ILE A 1 102 ? 26.993 4.215 -32.354 1.00 95.19 102 ILE A N 1
ATOM 842 C CA . ILE A 1 102 ? 26.676 4.005 -33.778 1.00 95.19 102 ILE A CA 1
ATOM 843 C C . ILE A 1 102 ? 26.833 5.312 -34.563 1.00 95.19 102 ILE A C 1
ATOM 845 O O . ILE A 1 102 ? 27.468 5.318 -35.617 1.00 95.19 102 ILE A O 1
ATOM 849 N N . GLN A 1 103 ? 26.310 6.425 -34.042 1.00 92.44 103 GLN A N 1
ATOM 850 C CA . GLN A 1 103 ? 26.446 7.745 -34.670 1.00 92.44 103 GLN A CA 1
ATOM 851 C C . GLN A 1 103 ? 27.913 8.161 -34.803 1.00 92.44 103 GLN A C 1
ATOM 853 O O . GLN A 1 103 ? 28.343 8.535 -35.890 1.00 92.44 103 GLN A O 1
ATOM 858 N N . HIS A 1 104 ? 28.708 8.001 -33.743 1.00 92.69 104 HIS A N 1
ATOM 859 C CA . HIS A 1 104 ? 30.137 8.308 -33.786 1.00 92.69 104 HIS A CA 1
ATOM 860 C C . HIS A 1 104 ? 30.895 7.448 -34.814 1.00 92.69 104 HIS A C 1
ATOM 862 O O . HIS A 1 104 ? 31.753 7.950 -35.542 1.00 92.69 104 HIS A O 1
ATOM 868 N N . ALA A 1 105 ? 30.591 6.148 -34.899 1.00 91.31 105 ALA A N 1
ATOM 869 C CA . ALA A 1 105 ? 31.187 5.273 -35.907 1.00 91.31 105 ALA A CA 1
ATOM 870 C C . ALA A 1 105 ? 30.804 5.704 -37.334 1.00 91.31 105 ALA A C 1
ATOM 872 O O . ALA A 1 105 ? 31.673 5.779 -38.204 1.00 91.31 105 ALA A O 1
ATOM 873 N N . ALA A 1 106 ? 29.533 6.042 -37.568 1.00 88.88 106 ALA A N 1
ATOM 874 C CA . ALA A 1 106 ? 29.056 6.527 -38.861 1.00 88.88 106 ALA A CA 1
ATOM 875 C C . ALA A 1 106 ? 29.732 7.847 -39.277 1.00 88.88 106 ALA A C 1
ATOM 877 O O . ALA A 1 106 ? 30.166 7.975 -40.422 1.00 88.88 106 ALA A O 1
ATOM 878 N N . ASP A 1 107 ? 29.893 8.794 -38.349 1.00 84.25 107 ASP A N 1
ATOM 879 C CA . ASP A 1 107 ? 30.572 10.069 -38.608 1.00 84.25 107 ASP A CA 1
ATOM 880 C C . ASP A 1 107 ? 32.067 9.887 -38.901 1.00 84.25 107 ASP A C 1
ATOM 882 O O . ASP A 1 107 ? 32.606 10.540 -39.793 1.00 84.25 107 ASP A O 1
ATOM 886 N N . LYS A 1 108 ? 32.744 8.952 -38.221 1.00 80.62 108 LYS A N 1
ATOM 887 C CA . LYS A 1 108 ? 34.155 8.624 -38.487 1.00 80.62 108 LYS A CA 1
ATOM 888 C C . LYS A 1 108 ? 34.377 8.068 -39.898 1.00 80.62 108 LYS A C 1
ATOM 890 O O . LYS A 1 108 ? 35.427 8.301 -40.493 1.00 80.62 108 LYS A O 1
ATOM 895 N N . HIS A 1 109 ? 33.409 7.323 -40.424 1.00 75.06 109 HIS A N 1
ATOM 896 C CA . HIS A 1 109 ? 33.459 6.757 -41.773 1.00 75.06 109 HIS A CA 1
ATOM 897 C C . HIS A 1 109 ? 32.887 7.693 -42.847 1.00 75.06 109 HIS A C 1
ATOM 899 O O . HIS A 1 109 ? 32.829 7.315 -44.019 1.00 75.06 109 HIS A O 1
ATOM 905 N N . ARG A 1 110 ? 32.498 8.922 -42.482 1.00 64.38 110 ARG A N 1
ATOM 906 C CA . ARG A 1 110 ? 32.024 9.930 -43.426 1.00 64.38 110 ARG A CA 1
ATOM 907 C C . ARG A 1 110 ? 33.207 10.457 -44.252 1.00 64.38 110 ARG A C 1
ATOM 909 O O . ARG A 1 110 ? 34.107 11.077 -43.685 1.00 64.38 110 ARG A O 1
ATOM 916 N N . PRO A 1 111 ? 33.238 10.250 -45.581 1.00 69.38 111 PRO A N 1
ATOM 917 C CA . PRO A 1 111 ? 34.269 10.854 -46.416 1.00 69.38 111 PRO A CA 1
ATOM 918 C C . PRO A 1 111 ? 34.174 12.388 -46.343 1.00 69.38 111 PRO A C 1
ATOM 920 O O . PRO A 1 111 ? 33.075 12.915 -46.127 1.00 69.38 111 PRO A O 1
ATOM 923 N N . PRO A 1 112 ? 35.288 13.124 -46.532 1.00 59.94 112 PRO A N 1
ATOM 924 C CA . PRO A 1 112 ? 35.256 14.579 -46.584 1.00 59.94 112 PRO A CA 1
ATOM 925 C C . PRO A 1 112 ? 34.242 15.021 -47.640 1.00 59.94 112 PRO A C 1
ATOM 927 O O . PRO A 1 112 ? 34.356 14.706 -48.825 1.00 59.94 112 PRO A O 1
ATOM 930 N N . SER A 1 113 ? 33.198 15.702 -47.173 1.00 62.38 113 SER A N 1
ATOM 931 C CA . SER A 1 113 ? 32.131 16.224 -48.013 1.00 62.38 113 SER A CA 1
ATOM 932 C C . SER A 1 113 ? 32.729 17.241 -48.979 1.00 62.38 113 SER A C 1
ATOM 934 O O . SER A 1 113 ? 33.160 18.309 -48.552 1.00 62.38 113 SER A O 1
ATOM 936 N N . ILE A 1 114 ? 32.731 16.938 -50.278 1.00 55.59 114 ILE A N 1
ATOM 937 C CA . ILE A 1 114 ? 32.921 17.965 -51.304 1.00 55.59 114 ILE A CA 1
ATOM 938 C C . ILE A 1 114 ? 31.693 18.874 -51.215 1.00 55.59 114 ILE A C 1
ATOM 940 O O . ILE A 1 114 ? 30.593 18.456 -51.576 1.00 55.59 114 ILE A O 1
ATOM 944 N N . ASP A 1 115 ? 31.881 20.077 -50.668 1.00 53.47 115 ASP A N 1
ATOM 945 C CA . ASP A 1 115 ? 30.870 21.132 -50.576 1.00 53.47 115 ASP A CA 1
ATOM 946 C C . ASP A 1 115 ? 30.200 21.345 -51.938 1.00 53.47 115 ASP A C 1
ATOM 948 O O . ASP A 1 115 ? 30.778 21.886 -52.880 1.00 53.47 115 ASP A O 1
ATOM 952 N N . ARG A 1 116 ? 28.958 20.876 -52.038 1.00 48.66 116 ARG A N 1
ATOM 953 C CA . ARG A 1 116 ? 28.003 21.268 -53.069 1.00 48.66 116 ARG A CA 1
ATOM 954 C C . ARG A 1 116 ? 26.669 21.556 -52.389 1.00 48.66 116 ARG A C 1
ATOM 956 O O . ARG A 1 116 ? 25.770 20.727 -52.382 1.00 48.66 116 ARG A O 1
ATOM 963 N N . HIS A 1 117 ? 26.597 22.722 -51.749 1.00 54.72 117 HIS A N 1
ATOM 964 C CA . HIS A 1 117 ? 25.411 23.570 -51.567 1.00 54.72 117 HIS A CA 1
ATOM 965 C C . HIS A 1 117 ? 24.020 22.912 -51.769 1.00 54.72 117 HIS A C 1
ATOM 967 O O . HIS A 1 117 ? 23.539 22.819 -52.899 1.00 54.72 117 HIS A O 1
ATOM 973 N N . LYS A 1 118 ? 23.319 22.593 -50.664 1.00 47.25 118 LYS A N 1
ATOM 974 C CA . LYS A 1 118 ? 21.958 23.081 -50.294 1.00 47.25 118 LYS A CA 1
ATOM 975 C C . LYS A 1 118 ? 21.409 22.352 -49.044 1.00 47.25 118 LYS A C 1
ATOM 977 O O . LYS A 1 118 ? 21.687 21.168 -48.874 1.00 47.25 118 LYS A O 1
ATOM 982 N N . PRO A 1 119 ? 20.625 23.024 -48.173 1.00 51.19 119 PRO A N 1
ATOM 983 C CA . PRO A 1 119 ? 20.191 22.470 -46.892 1.00 51.19 119 PRO A CA 1
ATOM 984 C C . PRO A 1 119 ? 18.860 21.714 -47.020 1.00 51.19 119 PRO A C 1
ATOM 986 O O . PRO A 1 119 ? 17.909 22.221 -47.614 1.00 51.19 119 PRO A O 1
ATOM 989 N N . ILE A 1 120 ? 18.766 20.530 -46.412 1.00 42.41 120 ILE A N 1
ATOM 990 C CA . ILE A 1 120 ? 17.492 19.842 -46.165 1.00 42.41 120 ILE A CA 1
ATOM 991 C C . ILE A 1 120 ? 17.201 19.935 -44.669 1.00 42.41 120 ILE A C 1
ATOM 993 O O . ILE A 1 120 ? 17.954 19.436 -43.834 1.00 42.41 120 ILE A O 1
ATOM 997 N N . PHE A 1 121 ? 16.107 20.622 -44.351 1.00 51.12 121 PHE A N 1
ATOM 998 C CA . PHE A 1 121 ? 15.540 20.721 -43.014 1.00 51.12 121 PHE A CA 1
ATOM 999 C C . PHE A 1 121 ? 15.064 19.338 -42.557 1.00 51.12 121 PHE A C 1
ATOM 1001 O O . PHE A 1 121 ? 14.082 18.818 -43.079 1.00 51.12 121 PHE A O 1
ATOM 1008 N N . LEU A 1 122 ? 15.723 18.764 -41.552 1.00 46.19 122 LEU A N 1
ATOM 1009 C CA . LEU A 1 122 ? 15.146 17.696 -40.740 1.00 46.19 122 LEU A CA 1
ATOM 1010 C C . LEU A 1 122 ? 15.146 18.166 -39.291 1.00 46.19 122 LEU A C 1
ATOM 1012 O O . LEU A 1 122 ? 16.185 18.300 -38.645 1.00 46.19 122 LEU A O 1
ATOM 1016 N N . THR A 1 123 ? 13.953 18.485 -38.799 1.00 41.44 123 THR A N 1
ATOM 1017 C CA . THR A 1 123 ? 13.715 18.872 -37.413 1.00 41.44 123 THR A CA 1
ATOM 1018 C C . THR A 1 123 ? 14.021 17.692 -36.499 1.00 41.44 123 THR A C 1
ATOM 1020 O O . THR A 1 123 ? 13.267 16.723 -36.434 1.00 41.44 123 THR A O 1
ATOM 1023 N N . ARG A 1 124 ? 15.138 17.791 -35.777 1.00 40.97 124 ARG A N 1
ATOM 1024 C CA . ARG A 1 124 ? 15.491 16.927 -34.650 1.00 40.97 124 ARG A CA 1
ATOM 1025 C C . ARG A 1 124 ? 14.509 17.192 -33.506 1.00 40.97 124 ARG A C 1
ATOM 1027 O O . ARG A 1 124 ? 14.662 18.166 -32.773 1.00 40.97 124 ARG A O 1
ATOM 1034 N N . THR A 1 125 ? 13.494 16.351 -33.347 1.00 42.72 125 THR A N 1
ATOM 1035 C CA . THR A 1 125 ? 12.641 16.381 -32.154 1.00 42.72 125 THR A CA 1
ATOM 1036 C C . THR A 1 125 ? 13.411 15.758 -30.992 1.00 42.72 125 THR A C 1
ATOM 1038 O O . THR A 1 125 ? 13.602 14.545 -30.941 1.00 42.72 125 THR A O 1
ATOM 1041 N N . ASN A 1 126 ? 13.902 16.592 -30.074 1.00 39.69 126 ASN A N 1
ATOM 1042 C CA . ASN A 1 126 ? 14.513 16.135 -28.828 1.00 39.69 126 ASN A CA 1
ATOM 1043 C C . ASN A 1 126 ? 13.407 15.637 -27.886 1.00 39.69 126 ASN A C 1
ATOM 1045 O O . ASN A 1 126 ? 12.591 16.429 -27.417 1.00 39.69 126 ASN A O 1
ATOM 1049 N N . PHE A 1 127 ? 13.374 14.333 -27.612 1.00 43.56 127 PHE A N 1
ATOM 1050 C CA . PHE A 1 127 ? 12.517 13.768 -26.573 1.00 43.56 127 PHE A CA 1
ATOM 1051 C C . PHE A 1 127 ? 13.159 14.073 -25.213 1.00 43.56 127 PHE A C 1
ATOM 1053 O O . PHE A 1 127 ? 14.234 13.568 -24.896 1.00 43.56 127 PHE A O 1
ATOM 1060 N N . SER A 1 128 ? 12.546 14.970 -24.442 1.00 42.16 128 SER A N 1
ATOM 1061 C CA . SER A 1 128 ? 13.021 15.327 -23.104 1.00 42.16 128 SER A CA 1
ATOM 1062 C C . SER A 1 128 ? 12.504 14.296 -22.099 1.00 42.16 128 SER A C 1
ATOM 1064 O O . SER A 1 128 ? 11.311 14.270 -21.794 1.00 42.16 128 SER A O 1
ATOM 1066 N N . VAL A 1 129 ? 13.391 13.425 -21.608 1.00 50.47 129 VAL A N 1
ATOM 1067 C CA . VAL A 1 129 ? 13.093 12.474 -20.526 1.00 50.47 129 VAL A CA 1
ATOM 1068 C C . VAL A 1 129 ? 13.065 13.263 -19.220 1.00 50.47 129 VAL A C 1
ATOM 1070 O O . VAL A 1 129 ? 14.104 13.617 -18.664 1.00 50.47 129 VAL A O 1
ATOM 1073 N N . LYS A 1 130 ? 11.865 13.594 -18.740 1.00 47.31 130 LYS A N 1
ATOM 1074 C CA . LYS A 1 130 ? 11.700 14.177 -17.407 1.00 47.31 130 LYS A CA 1
ATOM 1075 C C . LYS A 1 130 ? 11.926 13.078 -16.370 1.00 47.31 130 LYS A C 1
ATOM 1077 O O . LYS A 1 130 ? 11.220 12.075 -16.364 1.00 47.31 130 LYS A O 1
ATOM 1082 N N . ARG A 1 131 ? 12.915 13.286 -15.502 1.00 47.25 131 ARG A N 1
ATOM 1083 C CA . ARG A 1 131 ? 13.184 12.473 -14.314 1.00 47.25 131 ARG A CA 1
ATOM 1084 C C . ARG A 1 131 ? 11.973 12.580 -13.381 1.00 47.25 131 ARG A C 1
ATOM 1086 O O . ARG A 1 131 ? 11.741 13.643 -12.815 1.00 47.25 131 ARG A O 1
ATOM 1093 N N . LEU A 1 132 ? 11.180 11.518 -13.258 1.00 45.69 132 LEU A N 1
ATOM 1094 C CA . LEU A 1 132 ? 10.212 11.393 -12.169 1.00 45.69 132 LEU A CA 1
ATOM 1095 C C . LEU A 1 132 ? 10.982 10.877 -10.955 1.00 45.69 132 LEU A C 1
ATOM 1097 O O . LEU A 1 132 ? 11.062 9.675 -10.727 1.00 45.69 132 LEU A O 1
ATOM 1101 N N . THR A 1 133 ? 11.617 11.789 -10.221 1.00 41.66 133 THR A N 1
ATOM 1102 C CA . THR A 1 133 ? 12.037 11.483 -8.855 1.00 41.66 133 THR A CA 1
ATOM 1103 C C . THR A 1 133 ? 10.769 11.516 -8.016 1.00 41.66 133 THR A C 1
ATOM 1105 O O . THR A 1 133 ? 10.178 12.578 -7.824 1.00 41.66 133 THR A O 1
ATOM 1108 N N . VAL A 1 134 ? 10.289 10.349 -7.600 1.00 50.06 134 VAL A N 1
ATOM 1109 C CA . VAL A 1 134 ? 9.218 10.267 -6.610 1.00 50.06 134 VAL A CA 1
ATOM 1110 C C . VAL A 1 134 ? 9.904 10.336 -5.250 1.00 50.06 134 VAL A C 1
ATOM 1112 O O . VAL A 1 134 ? 10.190 9.317 -4.633 1.00 50.06 134 VAL A O 1
ATOM 1115 N N . ASP A 1 135 ? 10.273 11.547 -4.835 1.00 43.59 135 ASP A N 1
ATOM 1116 C CA . ASP A 1 135 ? 10.777 11.786 -3.484 1.00 43.59 135 ASP A CA 1
ATOM 1117 C C . ASP A 1 135 ? 9.586 11.683 -2.518 1.00 43.59 135 ASP A C 1
ATOM 1119 O O . ASP A 1 135 ? 8.890 12.663 -2.256 1.00 43.59 135 ASP A O 1
ATOM 1123 N N . PHE A 1 136 ? 9.309 10.475 -2.023 1.00 50.09 136 PHE A N 1
ATOM 1124 C CA . PHE A 1 136 ? 8.424 10.276 -0.877 1.00 50.09 136 PHE A CA 1
ATOM 1125 C C . PHE A 1 136 ? 9.262 10.340 0.401 1.00 50.09 136 PHE A C 1
ATOM 1127 O O . PHE A 1 136 ? 9.888 9.365 0.806 1.00 50.09 136 PHE A O 1
ATOM 1134 N N . PHE A 1 137 ? 9.274 11.520 1.023 1.00 40.78 137 PHE A N 1
ATOM 1135 C CA . PHE A 1 137 ? 9.519 11.645 2.456 1.00 40.78 137 PHE A CA 1
ATOM 1136 C C . PHE A 1 137 ? 8.302 11.076 3.199 1.00 40.78 137 PHE A C 1
ATOM 1138 O O . PHE A 1 137 ? 7.202 11.615 3.066 1.00 40.78 137 PHE A O 1
ATOM 1145 N N . PHE A 1 138 ? 8.522 10.020 3.978 1.00 41.09 138 PHE A N 1
ATOM 1146 C CA . PHE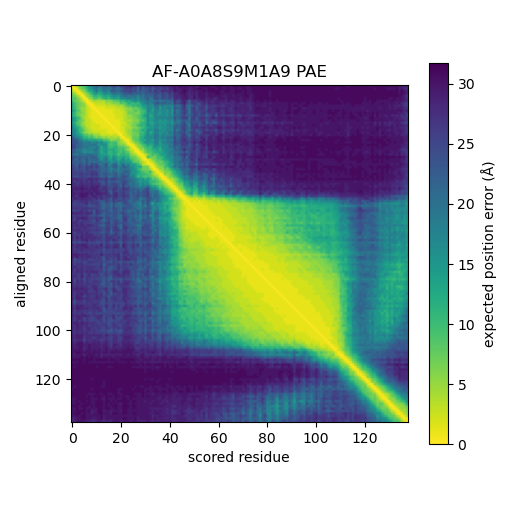 A 1 138 ? 7.777 9.697 5.193 1.00 41.09 138 PHE A CA 1
ATOM 1147 C C . PHE A 1 138 ? 8.794 9.459 6.307 1.00 41.09 138 PHE A C 1
ATOM 1149 O O . PHE A 1 138 ? 9.850 8.854 6.006 1.00 41.09 138 PHE A O 1
#